Protein AF-A0AAW0XDP7-F1 (afdb_monomer)

Nearest PDB structures (foldseek):
  6m5m-assembly1_A  TM=8.154E-01  e=1.132E-05  Saxidomus purpurata
  3vpp-assembly2_B  TM=8.272E-01  e=1.681E-04  Homo sapiens
  6a7s-assembly1_B  TM=8.047E-01  e=1.581E-04  Saxidomus purpurata
  3vpp-assembly1_A  TM=8.340E-01  e=2.918E-04  Homo sapiens
  2kv3-assembly1_A  TM=7.501E-01  e=4.215E-04  Homo sapiens

Mean predicted aligned error: 8.11 Å

Secondary structure (DSSP, 8-state):
-B-HHHHHHHHHHTTEEE---SSHHHHHHHHHHHHHTT----EEEEEEEETTTTEEEETTT-PBPPPSTTTBPEEEEEEEEEPPPPP--TTSPPPPPPTTPPEEEEEESP---STTEEEEE-TTTTT-EEEEETTS-BEE-EEE-------PPP-------

Radius of gyration: 21.78 Å; Cα contacts (8 Å, |Δi|>4): 271; chains: 1; bounding box: 46×33×94 Å

Organism: Cherax quadricarinatus (NCBI:txid27406)

Solvent-accessible surface area (backbone atoms only — not comparable to full-atom values): 9450 Å² total; per-residue (Å²): 107,37,29,44,70,56,29,36,52,52,22,46,75,68,56,26,35,32,33,76,70,95,49,69,65,61,47,51,51,50,54,52,49,41,58,76,68,67,66,72,71,38,29,34,36,22,34,35,48,36,80,93,76,72,39,47,21,28,72,84,76,66,46,74,54,86,73,33,81,92,47,30,25,76,42,83,47,95,60,73,48,56,45,44,62,91,73,87,56,95,87,58,80,77,55,74,49,56,93,88,39,62,68,40,38,68,46,57,23,62,80,76,91,46,80,66,36,25,31,25,32,30,52,92,49,75,54,22,34,34,64,39,58,31,80,48,73,26,35,63,38,62,38,68,65,77,82,76,78,78,79,71,78,80,78,76,81,81,85,76,134

Structure (mmCIF, N/CA/C/O backbone):
data_AF-A0AAW0XDP7-F1
#
_entry.id   AF-A0AAW0XDP7-F1
#
loop_
_atom_site.group_PDB
_atom_site.id
_atom_site.type_symbol
_atom_site.label_atom_id
_atom_site.label_alt_id
_atom_site.label_comp_id
_atom_site.label_asym_id
_atom_site.label_entity_id
_atom_site.label_seq_id
_atom_site.pdbx_PDB_ins_code
_atom_site.Cartn_x
_atom_site.Cartn_y
_atom_site.Cartn_z
_atom_site.occupancy
_atom_site.B_iso_or_equiv
_atom_site.auth_seq_id
_atom_site.auth_comp_id
_atom_site.auth_asym_id
_atom_site.auth_atom_id
_atom_site.pdbx_PDB_model_num
ATOM 1 N N . GLN A 1 1 ? -17.508 4.298 4.826 1.00 93.25 1 GLN A N 1
ATOM 2 C CA . GLN A 1 1 ? -16.244 4.479 4.090 1.00 93.25 1 GLN A CA 1
ATOM 3 C C . GLN A 1 1 ? -15.738 5.881 4.373 1.00 93.25 1 GLN A C 1
ATOM 5 O O . GLN A 1 1 ? -16.567 6.766 4.553 1.00 93.25 1 GLN A O 1
ATOM 10 N N . VAL A 1 2 ? -14.427 6.052 4.476 1.00 98.19 2 VAL A N 1
ATOM 11 C CA . VAL A 1 2 ? -13.744 7.288 4.886 1.00 98.19 2 VAL A CA 1
ATOM 12 C C . VAL A 1 2 ? -12.410 7.406 4.141 1.00 98.19 2 VAL A C 1
ATOM 14 O O . VAL A 1 2 ? -11.976 6.433 3.512 1.00 98.19 2 VAL A O 1
ATOM 17 N N . SER A 1 3 ? -11.769 8.572 4.204 1.00 98.56 3 SER A N 1
ATOM 18 C CA . SER A 1 3 ? -10.400 8.745 3.702 1.00 98.56 3 SER A CA 1
ATOM 19 C C . SER A 1 3 ? -9.409 7.890 4.498 1.00 98.56 3 SER A C 1
ATOM 21 O O . SER A 1 3 ? -9.686 7.470 5.624 1.00 98.56 3 SER A O 1
ATOM 23 N N . TRP A 1 4 ? -8.232 7.625 3.938 1.00 98.38 4 TRP A N 1
ATOM 24 C CA . TRP A 1 4 ? -7.190 6.863 4.625 1.00 98.38 4 TRP A CA 1
ATOM 25 C C . TRP A 1 4 ? -6.768 7.459 5.988 1.00 98.38 4 TRP A C 1
ATOM 27 O O . TRP A 1 4 ? -6.706 6.705 6.964 1.00 98.38 4 TRP A O 1
ATOM 37 N N . PRO A 1 5 ? -6.520 8.781 6.138 1.00 97.75 5 PRO A N 1
ATOM 38 C CA . PRO A 1 5 ? -6.158 9.331 7.446 1.00 97.75 5 PRO A CA 1
ATOM 39 C C . PRO A 1 5 ? -7.292 9.193 8.470 1.00 97.75 5 PRO A C 1
ATOM 41 O O . PRO A 1 5 ? -7.033 8.861 9.626 1.00 97.75 5 PRO A O 1
ATOM 44 N N . GLU A 1 6 ? -8.549 9.375 8.056 1.00 98.50 6 GLU A N 1
ATOM 45 C CA . GLU A 1 6 ? -9.717 9.150 8.917 1.00 98.50 6 GLU A CA 1
ATOM 46 C C . GLU A 1 6 ? -9.856 7.673 9.310 1.00 98.50 6 GLU A C 1
ATOM 48 O O . GLU A 1 6 ? -10.159 7.371 10.463 1.00 98.50 6 GLU A O 1
ATOM 53 N N . ALA A 1 7 ? -9.586 6.748 8.383 1.00 98.56 7 ALA A N 1
ATOM 54 C CA . ALA A 1 7 ? -9.580 5.310 8.640 1.00 98.56 7 ALA A CA 1
ATOM 55 C C . ALA A 1 7 ? -8.560 4.938 9.724 1.00 98.56 7 ALA A C 1
ATOM 57 O O . ALA A 1 7 ? -8.881 4.183 10.643 1.00 98.56 7 ALA A O 1
ATOM 58 N N . ARG A 1 8 ? -7.354 5.515 9.661 1.00 97.88 8 ARG A N 1
ATOM 59 C CA . ARG A 1 8 ? -6.322 5.306 10.683 1.00 97.88 8 ARG A CA 1
ATOM 60 C C . ARG A 1 8 ? -6.725 5.879 12.036 1.00 97.88 8 ARG A C 1
ATOM 62 O O . ARG A 1 8 ? -6.560 5.207 13.051 1.00 97.88 8 ARG A O 1
ATOM 69 N N . VAL A 1 9 ? -7.281 7.093 12.063 1.00 98.19 9 VAL A N 1
ATOM 70 C CA . VAL A 1 9 ? -7.814 7.698 13.297 1.00 98.19 9 VAL A CA 1
ATOM 71 C C . VAL A 1 9 ? -8.898 6.809 13.908 1.00 98.19 9 VAL A C 1
ATOM 73 O O . VAL A 1 9 ? -8.886 6.583 15.116 1.00 98.19 9 VAL A O 1
AT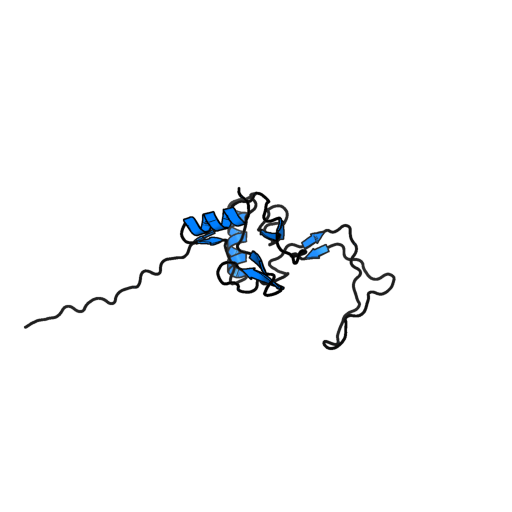OM 76 N N . PHE A 1 10 ? -9.790 6.255 13.084 1.00 97.94 10 PHE A N 1
ATOM 77 C CA . PHE A 1 10 ? -10.810 5.317 13.540 1.00 97.94 10 PHE A CA 1
ATOM 78 C C . PHE A 1 10 ? -10.193 4.067 14.181 1.00 97.94 10 PHE A C 1
ATOM 80 O O . PHE A 1 10 ? -10.528 3.765 15.324 1.00 97.94 10 PHE A O 1
ATOM 87 N N . CYS A 1 11 ? -9.257 3.381 13.517 1.00 98.12 11 CYS A N 1
ATOM 88 C CA . CYS A 1 11 ? -8.614 2.197 14.101 1.00 98.12 11 CYS A CA 1
ATOM 89 C C . CYS A 1 11 ? -7.892 2.513 15.424 1.00 98.12 11 CYS A C 1
ATOM 91 O O . CYS A 1 11 ? -8.003 1.759 16.386 1.00 98.12 11 CYS A O 1
ATOM 93 N N . ARG A 1 12 ? -7.247 3.681 15.520 1.00 97.19 12 ARG A N 1
ATOM 94 C CA . ARG A 1 12 ? -6.595 4.146 16.756 1.00 97.19 12 ARG A CA 1
ATOM 95 C C . ARG A 1 12 ? -7.565 4.446 17.887 1.00 97.19 12 ARG A C 1
ATOM 97 O O . ARG A 1 12 ? -7.225 4.251 19.048 1.00 97.19 12 ARG A O 1
ATOM 104 N N . SER A 1 13 ? -8.783 4.880 17.567 1.00 97.25 13 SER A N 1
ATOM 105 C CA . SER A 1 13 ? -9.825 5.115 18.575 1.00 97.25 13 SER A CA 1
ATOM 106 C C . SER A 1 13 ? -10.345 3.832 19.234 1.00 97.25 13 SER A C 1
ATOM 108 O O . SER A 1 13 ? -10.956 3.907 20.295 1.00 97.25 13 SER A O 1
ATOM 110 N N . ILE A 1 14 ? -10.081 2.669 18.628 1.00 95.94 14 ILE A N 1
ATOM 111 C CA . ILE A 1 14 ? -10.470 1.348 19.135 1.00 95.94 14 ILE A CA 1
ATOM 112 C C . ILE A 1 14 ? -9.258 0.504 19.560 1.00 95.94 14 ILE A C 1
ATOM 114 O O . ILE A 1 14 ? -9.346 -0.718 19.542 1.00 95.94 14 ILE A O 1
ATOM 118 N N . TYR A 1 15 ? -8.151 1.146 19.955 1.00 95.56 15 TYR A N 1
ATOM 119 C CA . TYR A 1 15 ? -6.922 0.483 20.425 1.00 95.56 15 TYR A CA 1
ATOM 120 C C . TYR A 1 15 ? -6.278 -0.441 19.375 1.00 95.56 15 TYR A C 1
ATOM 122 O O . TYR A 1 15 ? -5.844 -1.554 19.661 1.00 95.56 15 TYR A O 1
ATOM 130 N N . GLY A 1 16 ? -6.234 0.022 18.128 1.00 95.69 16 GLY A N 1
ATOM 131 C CA . GLY A 1 16 ? -5.517 -0.643 17.047 1.00 95.69 16 GLY A CA 1
ATOM 132 C C . GLY A 1 16 ? -4.869 0.347 16.084 1.00 95.69 16 GLY A C 1
ATOM 133 O O . GLY A 1 16 ? -4.806 1.551 16.324 1.00 95.69 16 GLY A O 1
ATOM 134 N N . ASP A 1 17 ? -4.443 -0.145 14.931 1.00 97.50 17 ASP A N 1
ATOM 135 C CA . ASP A 1 17 ? -4.055 0.678 13.781 1.00 97.50 17 ASP A CA 1
ATOM 136 C C . ASP A 1 17 ? -4.608 0.012 12.507 1.00 97.50 17 ASP A C 1
ATOM 138 O O . ASP A 1 17 ? -5.287 -1.022 12.561 1.00 97.50 17 ASP A O 1
ATOM 142 N N . LEU A 1 18 ? -4.387 0.619 11.344 1.00 98.25 18 LEU A N 1
ATOM 143 C CA . LEU A 1 18 ? -4.684 -0.056 10.083 1.00 98.25 18 LEU A CA 1
ATOM 144 C C . LEU A 1 18 ? -3.808 -1.306 9.947 1.00 98.25 18 LEU A C 1
ATOM 146 O O . LEU A 1 18 ? -2.635 -1.297 10.315 1.00 98.25 18 LEU A O 1
ATOM 150 N N . VAL A 1 19 ? -4.384 -2.377 9.399 1.00 97.38 19 VAL A N 1
ATOM 151 C CA . VAL A 1 19 ? -3.735 -3.690 9.338 1.00 97.38 19 VAL A CA 1
ATOM 152 C C . VAL A 1 19 ? -2.376 -3.630 8.627 1.00 97.38 19 VAL A C 1
ATOM 154 O O . VAL A 1 19 ? -2.234 -3.028 7.557 1.00 97.38 19 VAL A O 1
ATOM 157 N N . LYS A 1 20 ? -1.394 -4.297 9.232 1.00 95.62 20 LYS A N 1
ATOM 158 C CA . LYS A 1 20 ? -0.093 -4.659 8.665 1.00 95.62 20 LYS A CA 1
ATOM 159 C C . LYS A 1 20 ? -0.077 -6.170 8.406 1.00 95.62 20 LYS A C 1
ATOM 161 O O . LYS A 1 20 ? -0.758 -6.911 9.106 1.00 95.62 20 LYS A O 1
ATOM 166 N N . PHE A 1 21 ? 0.696 -6.630 7.424 1.00 94.94 21 PHE A N 1
ATOM 167 C CA . PHE A 1 21 ? 0.981 -8.059 7.251 1.00 94.94 21 PHE A CA 1
ATOM 168 C C . PHE A 1 21 ? 2.457 -8.315 7.540 1.00 94.94 21 PHE A C 1
ATOM 170 O O . PHE A 1 21 ? 3.315 -7.712 6.889 1.00 94.94 21 PHE A O 1
ATOM 177 N N . ASP A 1 22 ? 2.739 -9.188 8.504 1.00 90.06 22 ASP A N 1
ATOM 178 C CA . ASP A 1 22 ? 4.109 -9.579 8.843 1.00 90.06 22 ASP A CA 1
ATOM 179 C C . ASP A 1 22 ? 4.641 -10.638 7.872 1.00 90.06 22 ASP A C 1
ATOM 181 O O . ASP A 1 22 ? 5.818 -10.614 7.503 1.00 90.06 22 ASP A O 1
ATOM 185 N N . ASP A 1 23 ? 3.766 -11.523 7.387 1.00 91.31 23 ASP A N 1
ATOM 186 C CA . ASP A 1 23 ? 4.112 -12.516 6.380 1.00 91.31 23 ASP A CA 1
ATOM 187 C C . ASP A 1 23 ? 2.994 -12.796 5.354 1.00 91.31 23 ASP A C 1
ATOM 189 O O . ASP A 1 23 ? 1.894 -12.233 5.366 1.00 91.31 23 ASP A O 1
ATOM 193 N N . PHE A 1 24 ? 3.312 -13.677 4.402 1.00 93.00 24 PHE A N 1
ATOM 194 C CA . PHE A 1 24 ? 2.387 -14.071 3.344 1.00 93.00 24 PHE A CA 1
ATOM 195 C C . PHE A 1 24 ? 1.254 -14.980 3.843 1.00 93.00 24 PHE A C 1
ATOM 197 O O . PHE A 1 24 ? 0.193 -15.023 3.215 1.00 93.00 24 PHE A O 1
ATOM 204 N N . ALA A 1 25 ? 1.456 -15.722 4.935 1.00 95.19 25 ALA A N 1
ATOM 205 C CA . ALA A 1 25 ? 0.429 -16.588 5.498 1.00 95.19 25 ALA A CA 1
ATOM 206 C C . ALA A 1 25 ? -0.714 -15.748 6.082 1.00 95.19 25 ALA A C 1
ATOM 208 O O . ALA A 1 25 ? -1.872 -16.016 5.758 1.00 95.19 25 ALA A O 1
ATOM 209 N N . ASP A 1 26 ? -0.401 -14.683 6.822 1.00 94.06 26 ASP A N 1
ATOM 210 C CA . ASP A 1 26 ? -1.392 -13.740 7.354 1.00 94.06 26 ASP A CA 1
ATOM 211 C C . ASP A 1 26 ? -2.209 -13.085 6.240 1.00 94.06 26 ASP A C 1
ATOM 213 O O . ASP A 1 26 ? -3.445 -13.066 6.274 1.00 94.06 26 ASP A O 1
ATOM 217 N N . PHE A 1 27 ? -1.522 -12.621 5.194 1.00 96.06 27 PHE A N 1
ATOM 218 C CA . PHE A 1 27 ? -2.176 -12.075 4.010 1.00 96.06 27 PHE A CA 1
ATOM 219 C C . PHE A 1 27 ? -3.092 -13.116 3.345 1.00 96.06 27 PHE A C 1
ATOM 221 O O . PHE A 1 27 ? -4.260 -12.847 3.059 1.00 96.06 27 PHE A O 1
ATOM 228 N N . GLY A 1 28 ? -2.600 -14.343 3.156 1.00 96.44 28 GLY A N 1
ATOM 229 C CA . GLY A 1 28 ? -3.361 -15.445 2.571 1.00 96.44 28 GLY A CA 1
ATOM 230 C C . GLY A 1 28 ? -4.587 -15.855 3.393 1.00 96.44 28 GLY A C 1
ATOM 231 O O . GLY A 1 28 ? -5.626 -16.182 2.811 1.00 96.44 28 GLY A O 1
ATOM 232 N N . HIS A 1 29 ? -4.505 -15.829 4.725 1.00 96.00 29 HIS A N 1
ATOM 233 C CA . HIS A 1 29 ? -5.637 -16.096 5.614 1.00 96.00 29 HIS A CA 1
ATOM 234 C C . HIS A 1 29 ? -6.728 -15.036 5.465 1.00 96.00 29 HIS A C 1
ATOM 236 O O . HIS A 1 29 ? -7.904 -15.384 5.322 1.00 96.00 29 HIS A O 1
ATOM 242 N N . LEU A 1 30 ? -6.348 -13.756 5.412 1.00 95.88 30 LEU A N 1
ATOM 243 C CA . LEU A 1 30 ? -7.296 -12.672 5.176 1.00 95.88 30 LEU A CA 1
ATOM 244 C C . LEU A 1 30 ? -8.007 -12.838 3.827 1.00 95.88 30 LEU A C 1
ATOM 246 O O . LEU A 1 30 ? -9.233 -12.767 3.774 1.00 95.88 30 LEU A O 1
ATOM 250 N N . LEU A 1 31 ? -7.272 -13.113 2.746 1.00 96.19 31 LEU A N 1
ATOM 251 C CA . LEU A 1 31 ? -7.867 -13.301 1.417 1.00 96.19 31 LEU A CA 1
ATOM 252 C C . LEU A 1 31 ? -8.867 -14.464 1.381 1.00 96.19 31 LEU A C 1
ATOM 254 O O . LEU A 1 31 ? -9.939 -14.355 0.779 1.00 96.19 31 LEU A O 1
ATOM 258 N N . GLN A 1 32 ? -8.545 -15.576 2.048 1.00 96.81 32 GLN A N 1
ATOM 259 C CA . GLN A 1 32 ? -9.462 -16.709 2.180 1.00 96.81 32 GLN A CA 1
ATOM 260 C C . GLN A 1 32 ? -10.736 -16.314 2.928 1.00 96.81 32 GLN A C 1
ATOM 262 O O . GLN A 1 32 ? -11.833 -16.654 2.480 1.00 96.81 32 GLN A O 1
ATOM 267 N N . TYR A 1 33 ? -10.603 -15.555 4.016 1.00 96.44 33 TYR A N 1
ATOM 268 C CA . TYR A 1 33 ? -11.737 -15.043 4.776 1.00 96.44 33 TYR A CA 1
ATOM 269 C C . TYR A 1 33 ? -12.609 -14.084 3.952 1.00 96.44 33 TYR A C 1
ATOM 271 O O . TYR A 1 33 ? -13.830 -14.253 3.911 1.00 96.44 33 TYR A O 1
ATOM 279 N N . MET A 1 34 ? -12.001 -13.119 3.253 1.00 95.88 34 MET A N 1
ATOM 280 C CA . MET A 1 34 ? -12.713 -12.160 2.400 1.00 95.88 34 MET A CA 1
ATOM 281 C C . MET A 1 34 ? -13.517 -12.879 1.313 1.00 95.88 34 MET A C 1
ATOM 283 O O . MET A 1 34 ? -14.691 -12.573 1.095 1.00 95.88 34 MET A O 1
ATOM 287 N N . LYS A 1 35 ? -12.911 -13.892 0.681 1.00 95.38 35 LYS A N 1
ATOM 288 C CA . LYS A 1 35 ? -13.570 -14.732 -0.322 1.00 95.38 35 LYS A CA 1
ATOM 289 C C . LYS A 1 35 ? -14.717 -15.551 0.273 1.00 95.38 35 LYS A C 1
ATOM 291 O O . LYS A 1 35 ? -15.800 -15.574 -0.307 1.00 95.38 35 LYS A O 1
ATOM 296 N N . ALA A 1 36 ? -14.494 -16.224 1.402 1.00 97.31 36 ALA A N 1
ATOM 297 C CA . ALA A 1 36 ? -15.510 -17.048 2.063 1.00 97.31 36 ALA A CA 1
ATOM 298 C C . ALA A 1 36 ? -16.711 -16.215 2.538 1.00 97.31 36 ALA A C 1
ATOM 300 O O . ALA A 1 36 ? -17.848 -16.674 2.468 1.00 97.31 36 ALA A O 1
ATOM 301 N N . SER A 1 37 ? -16.455 -14.976 2.953 1.00 96.56 37 SER A N 1
ATOM 302 C CA . SER A 1 37 ? -17.468 -14.022 3.409 1.00 96.56 37 SER A CA 1
ATOM 303 C C . SER A 1 37 ? -18.119 -13.231 2.266 1.00 96.56 37 SER A C 1
ATOM 305 O O . SER A 1 37 ? -18.952 -12.369 2.531 1.00 96.56 37 SER A O 1
ATOM 307 N N . MET A 1 38 ? -17.752 -13.510 1.005 1.00 95.38 38 MET A N 1
ATOM 308 C CA . MET A 1 38 ? -18.258 -12.829 -0.196 1.00 95.38 38 MET A CA 1
ATOM 309 C C . MET A 1 38 ? -18.166 -11.299 -0.102 1.00 95.38 38 MET A C 1
ATOM 311 O O . MET A 1 38 ? -19.081 -10.582 -0.510 1.00 95.38 38 MET A O 1
ATOM 315 N N . LEU A 1 39 ? -17.067 -10.790 0.462 1.00 95.12 39 LEU A N 1
ATOM 316 C CA . LEU A 1 39 ? -16.867 -9.351 0.573 1.00 95.12 39 LEU A CA 1
ATOM 317 C C . LEU A 1 39 ? -16.652 -8.748 -0.818 1.00 95.12 39 LEU A C 1
ATOM 319 O O . LEU A 1 39 ? -16.009 -9.345 -1.683 1.00 95.12 39 LEU A O 1
ATOM 323 N N . THR A 1 40 ? -17.211 -7.555 -1.015 1.00 96.12 40 THR A N 1
ATOM 324 C CA . THR A 1 40 ? -17.079 -6.772 -2.256 1.00 96.12 40 THR A CA 1
ATOM 325 C C . THR A 1 40 ? -16.702 -5.315 -1.996 1.00 96.12 40 THR A C 1
ATOM 327 O O . THR A 1 40 ? -16.702 -4.497 -2.908 1.00 96.12 40 THR A O 1
ATOM 330 N N . THR A 1 41 ? -16.455 -4.961 -0.734 1.00 97.19 41 THR A N 1
ATOM 331 C CA . THR A 1 41 ? -16.046 -3.609 -0.335 1.00 97.19 41 THR A CA 1
ATOM 332 C C . THR A 1 41 ? -14.535 -3.459 -0.471 1.00 97.19 41 THR A C 1
ATOM 334 O O . THR A 1 41 ? -13.814 -4.447 -0.344 1.00 97.19 41 THR A O 1
ATOM 337 N N . ASP A 1 42 ? -14.076 -2.229 -0.695 1.00 98.44 42 ASP A N 1
ATOM 338 C CA . ASP A 1 42 ? -12.662 -1.865 -0.669 1.00 98.44 42 ASP A CA 1
ATOM 339 C C . ASP A 1 42 ? -12.215 -1.466 0.738 1.00 98.44 42 ASP A C 1
ATOM 341 O O . ASP A 1 42 ? -12.963 -0.821 1.486 1.00 98.44 42 ASP A O 1
ATOM 345 N N . TYR A 1 43 ? -10.968 -1.785 1.072 1.00 98.62 43 TYR A N 1
ATOM 346 C CA . TYR A 1 43 ? -10.414 -1.589 2.404 1.00 98.62 43 TYR A CA 1
ATOM 347 C C . TYR A 1 43 ? -9.116 -0.788 2.385 1.00 98.62 43 TYR A C 1
ATOM 349 O O . TYR A 1 43 ? -8.216 -1.075 1.601 1.00 98.62 43 TYR A O 1
ATOM 357 N N . TRP A 1 44 ? -8.996 0.176 3.295 1.00 98.75 44 TRP A N 1
ATOM 358 C CA . TRP A 1 44 ? -7.717 0.795 3.631 1.00 98.75 44 TRP A CA 1
ATOM 359 C C . TRP A 1 44 ? -6.891 -0.137 4.521 1.00 98.75 44 TRP A C 1
ATOM 361 O O . TRP A 1 44 ? -7.437 -0.731 5.453 1.00 98.75 44 TRP A O 1
ATOM 371 N N . ILE A 1 45 ? -5.583 -0.224 4.253 1.00 98.44 45 ILE A N 1
ATOM 372 C CA . ILE A 1 45 ? -4.598 -0.929 5.091 1.00 98.44 45 ILE A CA 1
ATOM 373 C C . ILE A 1 45 ? -3.452 0.020 5.472 1.00 98.44 45 ILE A C 1
ATOM 375 O O . ILE A 1 45 ? -3.387 1.158 5.003 1.00 98.44 45 ILE A O 1
ATOM 379 N N . GLY A 1 46 ? -2.557 -0.418 6.355 1.00 97.56 46 GLY A N 1
ATOM 380 C CA . GLY A 1 46 ? -1.600 0.451 7.042 1.00 97.56 46 GLY A CA 1
ATOM 381 C C . GLY A 1 46 ? -0.368 0.859 6.240 1.00 97.56 46 GLY A C 1
ATOM 382 O O . GLY A 1 46 ? 0.680 1.039 6.839 1.00 97.56 46 GLY A O 1
ATOM 383 N N . GLY A 1 47 ? -0.425 0.963 4.913 1.00 96.25 47 GLY A N 1
ATOM 384 C CA . GLY A 1 47 ? 0.736 1.354 4.107 1.00 96.25 47 GLY A CA 1
ATOM 385 C C . GLY A 1 47 ? 0.646 2.780 3.575 1.00 96.25 47 GLY A C 1
ATOM 386 O O . GLY A 1 47 ? -0.392 3.211 3.065 1.00 96.25 47 GLY A O 1
ATOM 387 N N . ARG A 1 48 ? 1.767 3.497 3.650 1.00 93.88 48 ARG A N 1
ATOM 388 C CA . ARG A 1 48 ? 1.956 4.840 3.083 1.00 93.88 48 ARG A CA 1
ATOM 389 C C . ARG A 1 48 ? 3.327 4.951 2.428 1.00 93.88 48 ARG A C 1
ATOM 391 O O . ARG A 1 48 ? 4.248 4.225 2.802 1.00 93.88 48 ARG A O 1
ATOM 398 N N . PHE A 1 49 ? 3.479 5.896 1.508 1.00 92.69 49 PHE A N 1
ATOM 399 C CA . PHE A 1 49 ? 4.809 6.315 1.081 1.00 92.69 49 PHE A CA 1
ATOM 400 C C . PHE A 1 49 ? 5.435 7.245 2.129 1.00 92.69 49 PHE A C 1
ATOM 402 O O . PHE A 1 49 ? 4.798 8.197 2.583 1.00 92.69 49 PHE A O 1
ATOM 409 N N . ASP A 1 50 ? 6.671 6.957 2.516 1.00 87.81 50 ASP A N 1
ATOM 410 C CA . ASP A 1 50 ? 7.480 7.754 3.427 1.00 87.81 50 ASP A CA 1
ATOM 411 C C . ASP A 1 50 ? 8.596 8.462 2.644 1.00 87.81 50 ASP A C 1
ATOM 413 O O . ASP A 1 50 ? 9.423 7.818 1.994 1.00 87.81 50 ASP A O 1
ATOM 417 N N . LEU A 1 51 ? 8.597 9.800 2.681 1.00 86.06 51 LEU A N 1
ATOM 418 C CA . LEU A 1 51 ? 9.589 10.622 1.986 1.00 86.06 51 LEU A CA 1
ATOM 419 C C . LEU A 1 51 ? 10.972 10.545 2.632 1.00 86.06 51 LEU A C 1
ATOM 421 O O . LEU A 1 51 ? 11.966 10.620 1.909 1.00 86.06 51 LEU A O 1
ATOM 425 N N . ASP A 1 52 ? 11.043 10.378 3.954 1.00 87.12 52 ASP A N 1
ATOM 426 C CA . ASP A 1 52 ? 12.315 10.394 4.682 1.00 87.12 52 ASP A CA 1
ATOM 427 C C . ASP A 1 52 ? 13.142 9.149 4.345 1.00 87.12 52 ASP A C 1
ATOM 429 O O . ASP A 1 52 ? 14.356 9.218 4.146 1.00 87.12 52 ASP A O 1
ATOM 433 N N . THR A 1 53 ? 12.465 8.007 4.210 1.00 87.19 53 THR A N 1
ATOM 434 C CA . THR A 1 53 ? 13.072 6.727 3.822 1.00 87.19 53 THR A CA 1
ATOM 435 C C . THR A 1 53 ? 12.973 6.435 2.322 1.00 87.19 53 THR A C 1
ATOM 437 O O . THR A 1 53 ? 13.606 5.493 1.838 1.00 87.19 53 THR A O 1
ATOM 440 N N . ASN A 1 54 ? 12.225 7.249 1.566 1.00 88.38 54 ASN A N 1
ATOM 441 C CA . ASN A 1 54 ? 11.923 7.058 0.143 1.00 88.38 54 ASN A CA 1
ATOM 442 C C . ASN A 1 54 ? 11.373 5.644 -0.156 1.00 88.38 54 ASN A C 1
ATOM 444 O O . ASN A 1 54 ? 11.729 5.012 -1.160 1.00 88.38 54 ASN A O 1
ATOM 448 N N . ALA A 1 55 ? 10.526 5.133 0.742 1.00 90.94 55 ALA A N 1
ATOM 449 C CA . ALA A 1 55 ? 10.024 3.765 0.737 1.00 90.94 55 ALA A CA 1
ATOM 450 C C . ALA A 1 55 ? 8.531 3.701 1.088 1.00 90.94 55 ALA A C 1
ATOM 452 O O . ALA A 1 55 ? 7.970 4.597 1.709 1.00 90.94 55 ALA A O 1
ATOM 453 N N . TRP A 1 56 ? 7.873 2.620 0.669 1.00 95.31 56 TRP A N 1
ATOM 454 C CA . TRP A 1 56 ? 6.556 2.270 1.197 1.00 95.31 56 TRP A CA 1
ATOM 455 C C . TRP A 1 56 ? 6.742 1.577 2.542 1.00 95.31 56 TRP A C 1
ATOM 457 O O . TRP A 1 56 ? 7.479 0.591 2.609 1.00 95.31 56 TRP A O 1
ATOM 467 N N . SER A 1 57 ? 6.064 2.068 3.574 1.00 95.19 57 SER A N 1
ATOM 468 C CA . SER A 1 57 ? 6.260 1.623 4.955 1.00 95.19 57 SER A CA 1
ATOM 469 C C . SER A 1 57 ? 4.930 1.390 5.661 1.00 95.19 57 SER A C 1
ATOM 471 O O . SER A 1 57 ? 3.923 2.051 5.375 1.00 95.19 57 SER A O 1
ATOM 473 N N . TRP A 1 58 ? 4.938 0.439 6.590 1.00 96.25 58 TRP A N 1
ATOM 474 C CA . TRP A 1 58 ? 3.817 0.153 7.471 1.00 96.25 58 TRP A CA 1
ATOM 475 C C . TRP A 1 58 ? 3.687 1.223 8.550 1.00 96.25 58 TRP A C 1
ATOM 477 O O . TRP A 1 58 ? 4.664 1.662 9.137 1.00 96.25 58 TRP A O 1
ATOM 487 N N . THR A 1 59 ? 2.468 1.635 8.861 1.00 94.19 59 THR A N 1
ATOM 488 C CA . THR A 1 59 ? 2.205 2.732 9.798 1.00 94.19 59 THR A CA 1
ATOM 489 C C . THR A 1 59 ? 2.256 2.343 11.262 1.00 94.19 59 THR A C 1
ATOM 491 O O . THR A 1 59 ? 2.200 3.228 12.116 1.00 94.19 59 THR A O 1
ATOM 494 N N . VAL A 1 60 ? 2.295 1.044 11.539 1.00 93.75 60 VAL A N 1
ATOM 495 C CA . VAL A 1 60 ? 2.375 0.494 12.892 1.00 93.75 60 VAL A CA 1
ATOM 496 C C . VAL A 1 60 ? 3.772 0.718 13.470 1.00 93.75 60 VAL A C 1
ATOM 498 O O . VAL A 1 60 ? 3.898 1.173 14.601 1.00 93.75 60 VAL A O 1
ATOM 501 N N . ASP A 1 61 ? 4.815 0.438 12.685 1.00 93.00 61 ASP A N 1
ATOM 502 C CA . ASP A 1 61 ? 6.204 0.368 13.156 1.00 93.00 61 ASP A CA 1
ATOM 503 C C . ASP A 1 61 ? 7.232 0.980 12.184 1.00 93.00 61 ASP A C 1
ATOM 505 O O . ASP A 1 61 ? 8.434 0.789 12.361 1.00 93.00 61 ASP A O 1
ATOM 509 N N . ASP A 1 62 ? 6.769 1.678 11.142 1.00 92.88 62 ASP A N 1
ATOM 510 C CA . ASP A 1 62 ? 7.578 2.249 10.055 1.00 92.88 62 ASP A CA 1
ATOM 511 C C . ASP A 1 62 ? 8.475 1.219 9.332 1.00 92.88 62 ASP A C 1
ATOM 513 O O . ASP A 1 62 ? 9.399 1.581 8.596 1.00 92.88 62 ASP A O 1
ATOM 517 N N . SER A 1 63 ? 8.188 -0.081 9.478 1.00 93.44 63 SER A N 1
ATOM 518 C CA . SER A 1 63 ? 8.922 -1.127 8.769 1.00 93.44 63 SER A CA 1
ATOM 519 C C . SER A 1 63 ? 8.619 -1.098 7.262 1.00 93.44 63 SER A C 1
ATOM 521 O O . SER A 1 63 ? 7.486 -0.804 6.860 1.00 93.44 63 SER A O 1
ATOM 523 N N . PRO A 1 64 ? 9.597 -1.416 6.391 1.00 93.12 64 PRO A N 1
ATOM 524 C CA . PRO A 1 64 ? 9.373 -1.417 4.949 1.00 93.12 64 PRO A CA 1
ATOM 525 C C . PRO A 1 64 ? 8.321 -2.444 4.522 1.00 93.12 64 PRO A C 1
ATOM 527 O O . PRO A 1 64 ? 8.349 -3.604 4.940 1.00 93.12 64 PRO A O 1
ATOM 530 N N . MET A 1 65 ? 7.433 -2.044 3.616 1.00 94.94 65 MET A N 1
ATOM 531 C CA . MET A 1 65 ? 6.489 -2.959 2.986 1.00 94.94 65 MET A CA 1
ATOM 532 C C . MET A 1 65 ? 7.205 -3.859 1.970 1.00 94.94 65 MET A C 1
ATOM 534 O O . MET A 1 65 ? 7.999 -3.362 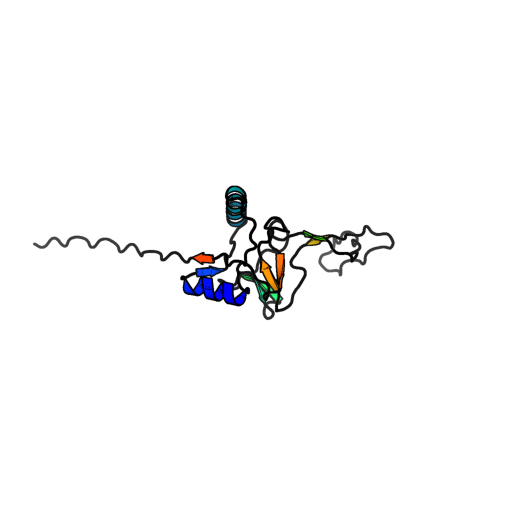1.161 1.00 94.94 65 MET A O 1
ATOM 538 N N . PRO A 1 66 ? 6.879 -5.162 1.912 1.00 92.94 66 PRO A N 1
ATOM 539 C CA . PRO A 1 66 ? 7.302 -5.989 0.793 1.00 92.94 66 PRO A CA 1
ATOM 540 C C . PRO A 1 66 ? 6.649 -5.466 -0.492 1.00 92.94 66 PRO A C 1
ATOM 542 O O . PRO A 1 66 ? 5.431 -5.293 -0.553 1.00 92.94 66 PRO A O 1
ATOM 545 N N . LEU A 1 67 ? 7.455 -5.208 -1.523 1.00 92.56 67 LEU A N 1
ATOM 546 C CA . LEU A 1 67 ? 6.966 -4.755 -2.826 1.00 92.56 67 LEU A CA 1
ATOM 547 C C . LEU A 1 67 ? 6.877 -5.910 -3.816 1.00 92.56 67 LEU A C 1
ATOM 549 O O . LEU A 1 67 ? 7.682 -6.839 -3.807 1.00 92.56 67 LEU A O 1
ATOM 553 N N . GLY A 1 68 ? 5.908 -5.797 -4.715 1.00 92.38 68 GLY A N 1
ATOM 554 C CA . GLY A 1 68 ? 5.699 -6.742 -5.791 1.00 92.38 68 GLY A CA 1
ATOM 555 C C . GLY A 1 68 ? 4.946 -8.010 -5.387 1.00 92.38 68 GLY A C 1
ATOM 556 O O . GLY A 1 68 ? 4.138 -8.016 -4.455 1.00 92.38 68 GLY A O 1
ATOM 557 N N . SER A 1 69 ? 5.161 -9.084 -6.145 1.00 92.69 69 SER A N 1
ATOM 558 C CA . SER A 1 69 ? 4.462 -10.354 -5.940 1.00 92.69 69 SER A CA 1
ATOM 559 C C . SER A 1 69 ? 4.912 -11.023 -4.635 1.00 92.69 69 SER A C 1
ATOM 561 O O . SER A 1 69 ? 6.111 -11.052 -4.363 1.00 92.69 69 SER A O 1
ATOM 563 N N . PRO A 1 70 ? 3.994 -11.621 -3.856 1.00 92.81 70 PRO A N 1
ATOM 564 C CA . PRO A 1 70 ? 2.595 -11.905 -4.198 1.00 92.81 70 PRO A CA 1
ATOM 565 C C . PRO A 1 70 ? 1.582 -10.849 -3.720 1.00 92.81 70 PRO A C 1
ATOM 567 O O . PRO A 1 70 ? 0.385 -11.078 -3.857 1.00 92.81 70 PRO A O 1
ATOM 570 N N . TYR A 1 71 ? 2.024 -9.730 -3.148 1.00 95.75 71 TYR A N 1
ATOM 571 C CA . TYR A 1 71 ? 1.129 -8.790 -2.470 1.00 95.75 71 TYR A CA 1
ATOM 572 C C . TYR A 1 71 ? 0.471 -7.796 -3.420 1.00 95.75 71 TYR A C 1
ATOM 574 O O . TYR A 1 71 ? -0.731 -7.567 -3.329 1.00 95.75 71 TYR A O 1
ATOM 582 N N . TRP A 1 72 ? 1.245 -7.199 -4.326 1.00 96.44 72 TRP A N 1
ATOM 583 C CA . TRP A 1 72 ? 0.805 -6.021 -5.069 1.00 96.44 72 TRP A CA 1
ATOM 584 C C . TRP A 1 72 ? 0.165 -6.341 -6.416 1.00 96.44 72 TRP A C 1
ATOM 586 O O . TRP A 1 72 ? 0.656 -7.173 -7.189 1.00 96.44 72 TRP A O 1
ATOM 596 N N . ALA A 1 73 ? -0.905 -5.605 -6.710 1.00 96.56 73 ALA A N 1
ATOM 597 C CA . ALA A 1 73 ? -1.704 -5.733 -7.911 1.00 96.56 73 ALA A CA 1
ATOM 598 C C . ALA A 1 73 ? -0.891 -5.418 -9.167 1.00 96.56 73 ALA A C 1
ATOM 600 O O . ALA A 1 73 ? -0.012 -4.553 -9.184 1.00 96.56 73 ALA A O 1
ATOM 601 N N . VAL A 1 74 ? -1.236 -6.095 -10.257 1.00 94.50 74 VAL A N 1
ATOM 602 C CA . VAL A 1 74 ? -0.758 -5.744 -11.593 1.00 94.50 74 VAL A CA 1
ATOM 603 C C . VAL A 1 74 ? -1.815 -4.872 -12.257 1.00 94.50 74 VAL A C 1
ATOM 605 O O . VAL A 1 74 ? -2.964 -5.283 -12.394 1.00 94.50 74 VAL A O 1
ATOM 608 N N . ARG A 1 75 ? -1.417 -3.676 -12.688 1.00 90.19 75 ARG A N 1
ATOM 609 C CA . ARG A 1 75 ? -2.277 -2.710 -13.374 1.00 90.19 75 ARG A CA 1
ATOM 610 C C . ARG A 1 75 ? -1.917 -2.630 -14.847 1.00 90.19 75 ARG A C 1
ATOM 612 O O . ARG A 1 75 ? -0.741 -2.668 -15.209 1.00 90.19 75 ARG A O 1
ATOM 619 N N . HIS A 1 76 ? -2.928 -2.489 -15.692 1.00 90.06 76 HIS A N 1
ATOM 620 C CA . HIS A 1 76 ? -2.728 -2.223 -17.110 1.00 90.06 76 HIS A CA 1
ATOM 621 C C . HIS A 1 76 ? -2.574 -0.716 -17.351 1.00 90.06 76 HIS A C 1
ATOM 623 O O . HIS A 1 76 ? -3.342 0.094 -16.841 1.00 90.06 76 HIS A O 1
ATOM 629 N N . SER A 1 77 ? -1.617 -0.346 -18.193 1.00 85.38 77 SER A N 1
ATOM 630 C CA . SER A 1 77 ? -1.345 1.010 -18.643 1.00 85.38 77 SER A CA 1
ATOM 631 C C . SER A 1 77 ? -1.458 1.102 -20.162 1.00 85.38 77 SER A C 1
ATOM 633 O O . SER A 1 77 ? -1.080 0.204 -20.918 1.00 85.38 77 SER A O 1
ATOM 635 N N . THR A 1 78 ? -1.962 2.233 -20.646 1.00 86.19 78 THR A N 1
ATOM 636 C CA . THR A 1 78 ? -1.925 2.557 -22.078 1.00 86.19 78 THR A CA 1
ATOM 637 C C . THR A 1 78 ? -0.501 2.819 -22.563 1.00 86.19 78 THR A C 1
ATOM 639 O O . THR A 1 78 ? -0.228 2.659 -23.757 1.00 86.19 78 THR A O 1
ATOM 642 N N . SER A 1 79 ? 0.397 3.195 -21.649 1.00 85.50 79 SER A N 1
ATOM 643 C CA . SER A 1 79 ? 1.811 3.413 -21.922 1.00 85.50 79 SER A CA 1
ATOM 644 C C . SER A 1 79 ? 2.539 2.084 -22.081 1.00 85.50 79 SER A C 1
ATOM 646 O O . SER A 1 79 ? 2.344 1.134 -21.328 1.00 85.50 79 SER A O 1
ATOM 648 N N . CYS A 1 80 ? 3.383 2.028 -23.103 1.00 86.00 80 CYS A N 1
ATOM 649 C CA . CYS A 1 80 ? 4.218 0.879 -23.398 1.00 86.00 80 CYS A CA 1
ATOM 650 C C . CYS A 1 80 ? 5.577 1.032 -22.715 1.00 86.00 80 CYS A C 1
ATOM 652 O O . CYS A 1 80 ? 6.291 1.993 -23.007 1.00 86.00 80 CYS A O 1
ATOM 654 N N . THR A 1 81 ? 5.965 0.060 -21.890 1.00 87.69 81 THR A N 1
ATOM 655 C CA . THR A 1 81 ? 7.325 -0.031 -21.351 1.00 87.69 81 THR A CA 1
ATOM 656 C C . THR A 1 81 ? 8.081 -1.128 -22.104 1.00 87.69 81 THR A C 1
ATOM 658 O O . THR A 1 81 ? 7.759 -2.312 -21.947 1.00 87.69 81 THR A O 1
ATOM 661 N N . PRO A 1 82 ? 9.054 -0.777 -22.965 1.00 89.94 82 PRO A N 1
ATOM 662 C CA . PRO A 1 82 ? 9.808 -1.764 -23.721 1.00 89.94 82 PRO A CA 1
ATOM 663 C C . PRO A 1 82 ? 10.766 -2.521 -22.796 1.00 89.94 82 PRO A C 1
ATOM 665 O O . PRO A 1 82 ? 11.435 -1.928 -21.949 1.00 89.94 82 PRO A O 1
ATOM 668 N N . ARG A 1 83 ? 10.836 -3.845 -22.955 1.00 87.31 83 ARG A N 1
ATOM 669 C CA . ARG A 1 83 ? 11.698 -4.693 -22.128 1.00 87.31 83 ARG A CA 1
ATOM 670 C C . ARG A 1 83 ? 13.177 -4.457 -22.467 1.00 87.31 83 ARG A C 1
ATOM 672 O O . ARG A 1 83 ? 13.569 -4.731 -23.605 1.00 87.31 83 ARG A O 1
ATOM 679 N N . PRO A 1 84 ? 14.019 -4.041 -21.506 1.00 85.81 84 PRO A N 1
ATOM 680 C CA . PRO A 1 84 ? 15.459 -4.047 -21.710 1.00 85.81 84 PRO A CA 1
ATOM 681 C C . PRO A 1 84 ? 15.991 -5.491 -21.779 1.00 85.81 84 PRO A C 1
ATOM 683 O O . PRO A 1 84 ? 15.400 -6.403 -21.186 1.00 85.81 84 PRO A O 1
ATOM 686 N N . PRO A 1 85 ? 17.094 -5.741 -22.502 1.00 86.31 85 PRO A N 1
ATOM 687 C CA . PRO A 1 85 ? 17.723 -7.056 -22.493 1.00 86.31 85 PRO A CA 1
ATOM 688 C C . PRO A 1 85 ? 18.154 -7.448 -21.065 1.00 86.31 85 PRO A C 1
ATOM 690 O O . PRO A 1 85 ?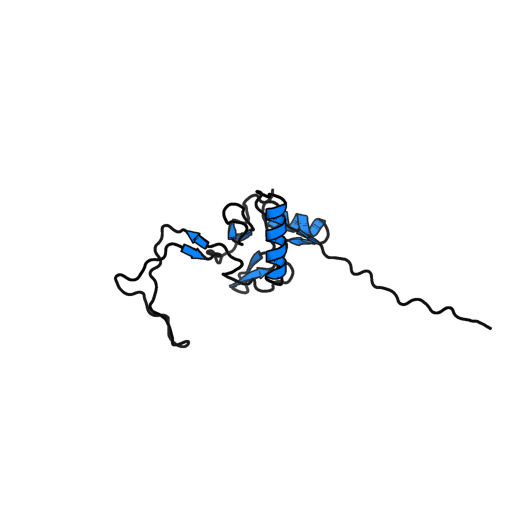 18.345 -6.565 -20.226 1.00 86.31 85 PRO A O 1
ATOM 693 N N . PRO A 1 86 ? 18.285 -8.757 -20.762 1.00 86.88 86 PRO A N 1
ATOM 694 C CA . PRO A 1 86 ? 18.716 -9.213 -19.444 1.00 86.88 86 PRO A CA 1
ATOM 695 C C . PRO A 1 86 ? 19.987 -8.491 -18.992 1.00 86.88 86 PRO A C 1
ATOM 697 O O . PRO A 1 86 ? 20.978 -8.450 -19.721 1.00 86.88 86 PRO A O 1
ATOM 700 N N . HIS A 1 87 ? 19.940 -7.919 -17.792 1.00 85.19 87 HIS A N 1
ATOM 701 C CA . HIS A 1 87 ? 21.075 -7.250 -17.172 1.00 85.19 87 HIS A CA 1
ATOM 702 C C . HIS A 1 87 ? 21.743 -8.227 -16.209 1.00 85.19 87 HIS A C 1
ATOM 704 O O . HIS A 1 87 ? 21.100 -8.741 -15.297 1.00 85.19 87 HIS A O 1
ATOM 710 N N . THR A 1 88 ? 23.005 -8.554 -16.472 1.00 83.94 88 THR A N 1
ATOM 711 C CA . THR A 1 88 ? 23.744 -9.602 -15.747 1.00 83.94 88 THR A CA 1
ATOM 712 C C . THR A 1 88 ? 24.897 -9.059 -14.911 1.00 83.94 88 THR A C 1
ATOM 714 O O . THR A 1 88 ? 25.537 -9.829 -14.204 1.00 83.94 88 THR A O 1
ATOM 717 N N . ASP A 1 89 ? 25.189 -7.762 -15.005 1.00 86.25 89 ASP A N 1
ATOM 718 C CA . ASP A 1 89 ? 26.300 -7.123 -14.304 1.00 86.25 89 ASP A CA 1
ATOM 719 C C . ASP A 1 89 ? 25.772 -6.115 -13.272 1.00 86.25 89 ASP A C 1
ATOM 721 O O . ASP A 1 89 ? 25.345 -5.030 -13.654 1.00 86.25 89 ASP A O 1
ATOM 725 N N . PRO A 1 90 ? 25.823 -6.423 -11.967 1.00 84.94 90 PRO A N 1
ATOM 726 C CA . PRO A 1 90 ? 25.239 -5.579 -10.929 1.00 84.94 90 PRO A CA 1
ATOM 727 C C . PRO A 1 90 ? 25.923 -4.210 -10.762 1.00 84.94 90 PRO A C 1
ATOM 729 O O . PRO A 1 90 ? 25.395 -3.370 -10.037 1.00 84.94 90 PRO A O 1
ATOM 732 N N . TYR A 1 91 ? 27.072 -3.966 -11.405 1.00 91.62 91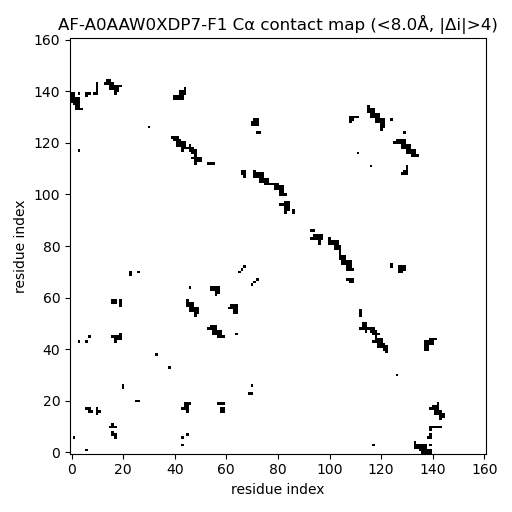 TYR A N 1
ATOM 733 C CA . TYR A 1 91 ? 27.819 -2.708 -11.292 1.00 91.62 91 TYR A CA 1
ATOM 734 C C . TYR A 1 91 ? 27.606 -1.743 -12.465 1.00 91.62 91 TYR A C 1
ATOM 736 O O . TYR A 1 91 ? 28.079 -0.606 -12.407 1.00 91.62 91 TYR A O 1
ATOM 744 N N . SER A 1 92 ? 26.908 -2.159 -13.525 1.00 88.00 92 SER A N 1
ATOM 745 C CA . SER A 1 92 ? 26.608 -1.304 -14.677 1.00 88.00 92 SER A CA 1
ATOM 746 C C . SER A 1 92 ? 25.163 -0.820 -14.683 1.00 88.00 92 SER A C 1
ATOM 748 O O . SER A 1 92 ? 24.269 -1.424 -14.095 1.00 88.00 92 SER A O 1
ATOM 750 N N . ASN A 1 93 ? 24.920 0.286 -15.388 1.00 85.44 93 ASN A N 1
ATOM 751 C CA . ASN A 1 93 ? 23.557 0.736 -15.642 1.00 85.44 93 ASN A CA 1
ATOM 752 C C . ASN A 1 93 ? 22.823 -0.279 -16.538 1.00 85.44 93 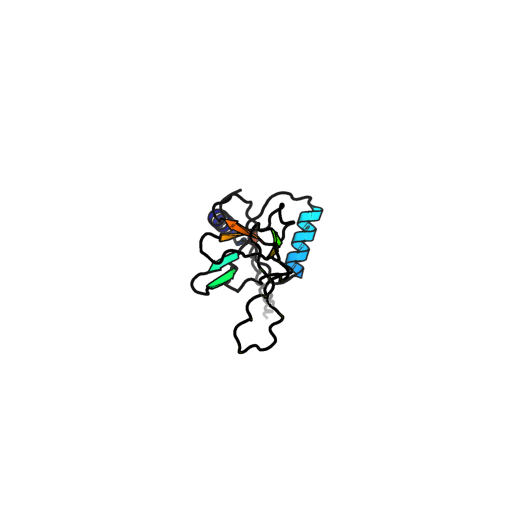ASN A C 1
ATOM 754 O O . ASN A 1 93 ? 23.426 -0.787 -17.490 1.00 85.44 93 ASN A O 1
ATOM 758 N N . PRO A 1 94 ? 21.523 -0.532 -16.299 1.00 84.81 94 PRO A N 1
ATOM 759 C CA . PRO A 1 94 ? 20.737 -1.406 -17.156 1.00 84.81 94 PRO A CA 1
ATOM 760 C C . PRO A 1 94 ? 20.750 -0.926 -18.617 1.00 84.81 94 PRO A C 1
ATOM 762 O O . PRO A 1 94 ? 20.600 0.274 -18.873 1.00 84.81 94 PRO A O 1
ATOM 765 N N . PRO A 1 95 ? 20.911 -1.835 -19.595 1.00 87.94 95 PRO A N 1
ATOM 766 C CA . PRO A 1 95 ? 20.905 -1.475 -21.005 1.00 87.94 95 PRO A CA 1
ATOM 767 C C . PRO A 1 95 ? 19.532 -0.945 -21.428 1.00 87.94 95 PRO A C 1
ATOM 769 O O . PRO A 1 95 ? 18.495 -1.446 -20.995 1.00 87.94 95 PRO A O 1
ATOM 772 N N . ALA A 1 96 ? 19.518 0.040 -22.327 1.00 89.94 96 ALA A N 1
ATOM 773 C CA . ALA A 1 96 ? 18.280 0.506 -22.941 1.00 89.94 96 ALA A CA 1
ATOM 774 C C . ALA A 1 96 ? 17.639 -0.597 -23.805 1.00 89.94 96 ALA A C 1
ATOM 776 O O . ALA A 1 96 ? 18.321 -1.474 -24.344 1.00 89.94 96 ALA A O 1
ATOM 777 N N . ALA A 1 97 ? 16.316 -0.543 -23.960 1.00 90.75 97 ALA A N 1
ATOM 778 C CA . ALA A 1 97 ? 15.601 -1.477 -24.818 1.00 90.75 97 ALA A CA 1
ATOM 779 C C . ALA A 1 97 ? 15.963 -1.273 -26.301 1.00 90.75 97 ALA A C 1
ATOM 781 O O . ALA A 1 97 ? 16.072 -0.146 -26.783 1.00 90.75 97 ALA A O 1
ATOM 782 N N . LEU A 1 98 ? 16.132 -2.381 -27.027 1.00 90.69 98 LEU A N 1
ATOM 783 C CA . LEU A 1 98 ? 16.442 -2.365 -28.457 1.00 90.69 98 LEU A CA 1
ATOM 784 C C . LEU A 1 98 ? 15.209 -1.969 -29.297 1.00 90.69 98 LEU A C 1
ATOM 786 O O . LEU A 1 98 ? 14.074 -2.213 -28.874 1.00 90.69 98 LEU A O 1
ATOM 790 N N . PRO A 1 99 ? 15.394 -1.421 -30.514 1.00 91.25 99 PRO A N 1
ATOM 791 C CA . PRO A 1 99 ? 14.292 -1.220 -31.451 1.00 91.25 99 PRO A CA 1
ATOM 792 C C . PRO A 1 99 ? 13.535 -2.531 -31.709 1.00 91.25 99 PRO A C 1
ATOM 794 O O . PRO A 1 99 ? 14.142 -3.552 -32.025 1.00 91.25 99 PRO A O 1
ATOM 797 N N . GLY A 1 100 ? 12.208 -2.510 -31.562 1.00 88.81 100 GLY A N 1
ATOM 798 C CA . GLY A 1 100 ? 11.360 -3.701 -31.712 1.00 88.81 100 GLY A CA 1
ATOM 799 C C . GLY A 1 100 ? 11.301 -4.620 -30.485 1.00 88.81 100 GLY A C 1
ATOM 800 O O . GLY A 1 100 ? 10.719 -5.700 -30.576 1.00 88.81 100 GLY A O 1
ATOM 801 N N . ALA A 1 101 ? 11.872 -4.218 -29.343 1.00 90.88 101 ALA A N 1
ATOM 802 C CA . ALA A 1 101 ? 11.749 -4.966 -28.095 1.00 90.88 101 ALA A CA 1
ATOM 803 C C . ALA A 1 101 ? 10.282 -5.202 -27.700 1.00 90.88 101 ALA A C 1
ATOM 805 O O . ALA A 1 101 ? 9.407 -4.361 -27.930 1.00 90.88 101 ALA A O 1
ATOM 806 N N . THR A 1 102 ? 10.029 -6.343 -27.051 1.00 89.81 102 THR A N 1
ATOM 807 C CA . THR A 1 102 ? 8.704 -6.684 -26.529 1.00 89.81 102 THR A CA 1
ATOM 808 C C . THR A 1 102 ? 8.200 -5.585 -25.602 1.00 89.81 102 THR A C 1
ATOM 810 O O . THR A 1 102 ? 8.877 -5.182 -24.655 1.00 89.81 102 THR A O 1
ATOM 813 N N . CYS A 1 103 ? 6.989 -5.122 -25.886 1.00 89.25 103 CYS A N 1
ATOM 814 C CA . CYS A 1 103 ? 6.315 -4.073 -25.145 1.00 89.25 103 CYS A CA 1
ATOM 815 C C . CYS A 1 103 ? 5.444 -4.666 -24.035 1.00 89.25 103 CYS A C 1
ATOM 817 O O . CYS A 1 103 ? 4.546 -5.461 -24.320 1.00 89.25 103 CYS A O 1
ATOM 819 N N . TYR A 1 104 ? 5.656 -4.237 -22.791 1.00 89.56 104 TYR A N 1
ATOM 820 C CA . TYR A 1 104 ? 4.758 -4.551 -21.685 1.00 89.56 104 TYR A CA 1
ATOM 821 C C . TYR A 1 104 ? 3.855 -3.364 -21.373 1.00 89.56 104 TYR A C 1
ATOM 823 O O . TYR A 1 104 ? 4.299 -2.221 -21.313 1.00 89.56 104 TYR A O 1
ATOM 831 N N . ARG A 1 105 ? 2.574 -3.663 -21.170 1.00 92.19 105 ARG A N 1
ATOM 832 C CA . ARG A 1 105 ? 1.550 -2.699 -20.745 1.00 92.19 105 ARG A CA 1
ATOM 833 C C . ARG A 1 105 ? 1.126 -2.899 -19.299 1.00 92.19 105 ARG A C 1
ATOM 835 O O . ARG A 1 105 ? 0.334 -2.131 -18.789 1.00 92.19 105 ARG A O 1
ATOM 842 N N . ASN A 1 106 ? 1.629 -3.938 -18.647 1.00 90.69 106 ASN A N 1
ATOM 843 C CA . ASN A 1 106 ? 1.285 -4.253 -17.274 1.00 90.69 106 ASN A CA 1
ATOM 844 C C . ASN A 1 106 ? 2.415 -3.793 -16.355 1.00 90.69 106 ASN A C 1
ATOM 846 O O . ASN A 1 106 ? 3.578 -4.117 -16.601 1.00 90.69 106 ASN A O 1
ATOM 850 N N . THR A 1 107 ? 2.069 -3.060 -15.304 1.00 88.50 107 THR A N 1
ATOM 851 C CA . THR A 1 107 ? 2.991 -2.573 -14.276 1.00 88.50 107 THR A CA 1
ATOM 852 C C . THR A 1 107 ? 2.503 -3.018 -12.911 1.00 88.50 107 THR A C 1
ATOM 854 O O . THR A 1 107 ? 1.312 -2.936 -12.619 1.00 88.50 107 THR A O 1
ATOM 857 N N . GLN A 1 108 ? 3.417 -3.488 -12.074 1.00 91.88 108 GLN A N 1
ATOM 858 C CA . GLN A 1 108 ? 3.082 -3.867 -10.710 1.00 91.88 108 GLN A CA 1
ATOM 859 C C . GLN A 1 108 ? 3.034 -2.627 -9.814 1.00 91.88 108 GLN A C 1
ATOM 861 O O . GLN A 1 108 ? 3.906 -1.763 -9.911 1.00 91.88 108 GLN A O 1
ATOM 866 N N . ALA A 1 109 ? 2.008 -2.548 -8.971 1.00 91.94 109 ALA A N 1
ATOM 867 C CA . ALA A 1 109 ? 1.909 -1.551 -7.919 1.00 91.94 109 ALA A CA 1
ATOM 868 C C . ALA A 1 109 ? 3.011 -1.770 -6.845 1.00 91.94 109 ALA A C 1
ATOM 870 O O . ALA A 1 109 ? 3.560 -2.870 -6.738 1.00 91.94 109 ALA A O 1
ATOM 871 N N . PRO A 1 110 ? 3.365 -0.746 -6.055 1.00 91.12 110 PRO A N 1
ATOM 872 C CA . PRO A 1 110 ? 2.900 0.627 -6.181 1.00 91.12 110 PRO A CA 1
ATOM 873 C C . PRO A 1 110 ? 3.527 1.312 -7.394 1.00 91.12 110 PRO A C 1
ATOM 875 O O . PRO A 1 110 ? 4.735 1.228 -7.631 1.00 91.12 110 PRO A O 1
ATOM 878 N N . THR A 1 111 ? 2.700 2.011 -8.165 1.00 81.56 111 THR A N 1
ATOM 879 C CA . THR A 1 111 ? 3.170 2.802 -9.311 1.00 81.56 111 THR A CA 1
ATOM 880 C C . THR A 1 111 ? 3.653 4.189 -8.899 1.00 81.56 111 THR A C 1
ATOM 882 O O . THR A 1 111 ? 4.565 4.733 -9.522 1.00 81.56 111 THR A O 1
ATOM 885 N N . ASN A 1 112 ? 3.085 4.742 -7.827 1.00 79.69 112 ASN A N 1
ATOM 886 C CA . ASN A 1 112 ? 3.424 6.060 -7.316 1.00 79.69 112 ASN A CA 1
ATOM 887 C C . ASN A 1 112 ? 4.384 5.973 -6.121 1.00 79.69 112 ASN A C 1
ATOM 889 O O . ASN A 1 112 ? 4.268 5.117 -5.243 1.00 79.69 112 ASN A O 1
ATOM 893 N N . ARG A 1 113 ? 5.354 6.888 -6.100 1.00 81.44 113 ARG A N 1
ATOM 894 C CA . ARG A 1 113 ? 6.357 7.057 -5.036 1.00 81.44 113 ARG A CA 1
ATOM 895 C C . ARG A 1 113 ? 6.342 8.499 -4.542 1.00 81.44 113 ARG A C 1
ATOM 897 O O . ARG A 1 113 ? 7.311 9.231 -4.713 1.00 81.44 113 ARG A O 1
ATOM 904 N N . GLN A 1 114 ? 5.174 8.944 -4.096 1.00 85.00 114 GLN A N 1
ATOM 905 C CA . GLN A 1 114 ? 4.916 10.324 -3.690 1.00 85.00 114 GLN A CA 1
ATOM 906 C C . GLN A 1 114 ? 3.901 10.342 -2.545 1.00 85.00 114 GLN A C 1
ATOM 908 O O . GLN A 1 114 ? 3.115 9.404 -2.398 1.00 85.00 114 GLN A O 1
ATOM 913 N N . GLU A 1 115 ? 3.897 11.424 -1.766 1.00 83.44 115 GLU A N 1
ATOM 914 C CA . GLU A 1 115 ? 2.853 11.679 -0.771 1.00 83.44 115 GLU A CA 1
ATOM 915 C C . GLU A 1 115 ? 1.457 11.725 -1.416 1.00 83.44 115 GLU A C 1
ATOM 917 O O . GLU A 1 115 ? 1.302 12.028 -2.601 1.00 83.44 115 GLU A O 1
ATOM 922 N N . GLY A 1 116 ? 0.424 11.419 -0.628 1.00 90.12 116 GLY A N 1
ATOM 923 C CA . GLY A 1 116 ? -0.968 11.388 -1.097 1.00 90.12 116 GLY A CA 1
ATOM 924 C C . GLY A 1 116 ? -1.420 10.050 -1.692 1.00 90.12 116 GLY A C 1
ATOM 925 O O . GLY A 1 116 ? -2.591 9.924 -2.054 1.00 90.12 116 GLY A O 1
ATOM 926 N N . TRP A 1 117 ? -0.537 9.046 -1.726 1.00 93.44 117 TRP A N 1
ATOM 927 C CA . TRP A 1 117 ? -0.860 7.666 -2.088 1.00 93.44 117 TRP A CA 1
ATOM 928 C C . TRP A 1 117 ? -0.760 6.734 -0.881 1.00 93.44 117 TRP A C 1
ATOM 930 O O . TRP A 1 117 ? 0.223 6.752 -0.137 1.00 93.44 117 TRP A O 1
ATOM 940 N N . CYS A 1 118 ? -1.792 5.917 -0.706 1.00 96.56 118 CYS A N 1
ATOM 941 C CA . CYS A 1 118 ? -1.970 5.020 0.424 1.00 96.56 118 CYS A CA 1
ATOM 942 C C . CYS A 1 118 ? -2.322 3.620 -0.076 1.00 96.56 118 CYS A C 1
ATOM 944 O O . CYS A 1 118 ? -2.858 3.464 -1.175 1.00 96.56 118 CYS A O 1
ATOM 946 N N . SER A 1 119 ? -2.014 2.590 0.707 1.00 97.31 119 SER A N 1
ATOM 947 C CA . SER A 1 119 ? -2.266 1.217 0.285 1.00 97.31 119 SER A CA 1
ATOM 948 C C . SER A 1 119 ? -3.686 0.768 0.626 1.00 97.31 119 SER A C 1
ATOM 950 O O . SER A 1 119 ? -4.220 1.037 1.707 1.00 97.31 119 SER A O 1
ATOM 952 N N . ALA A 1 120 ? -4.301 0.055 -0.313 1.00 98.12 120 ALA A N 1
ATOM 953 C CA . ALA A 1 120 ? -5.642 -0.494 -0.181 1.00 98.12 120 ALA A CA 1
ATOM 954 C C . ALA A 1 120 ? -5.706 -1.945 -0.665 1.00 98.12 120 ALA A C 1
ATOM 956 O O . ALA A 1 120 ? -4.899 -2.373 -1.488 1.00 98.12 120 ALA A O 1
ATOM 957 N N . LEU A 1 121 ? -6.712 -2.677 -0.191 1.00 98.06 121 LEU A N 1
ATOM 958 C CA . LEU A 1 121 ? -7.178 -3.928 -0.784 1.00 98.06 121 LEU A CA 1
ATOM 959 C C . LEU A 1 121 ? -8.495 -3.627 -1.489 1.00 98.06 121 LEU A C 1
ATOM 961 O O . LEU A 1 121 ? -9.485 -3.291 -0.837 1.00 98.06 121 LEU A O 1
ATOM 965 N N . THR A 1 122 ? -8.514 -3.728 -2.812 1.00 96.81 122 THR A N 1
ATOM 966 C CA . THR A 1 122 ? -9.686 -3.345 -3.609 1.00 96.81 122 THR A CA 1
ATOM 967 C C . THR A 1 122 ? -10.296 -4.549 -4.307 1.00 96.81 122 THR A C 1
ATOM 969 O O . THR A 1 122 ? -9.591 -5.46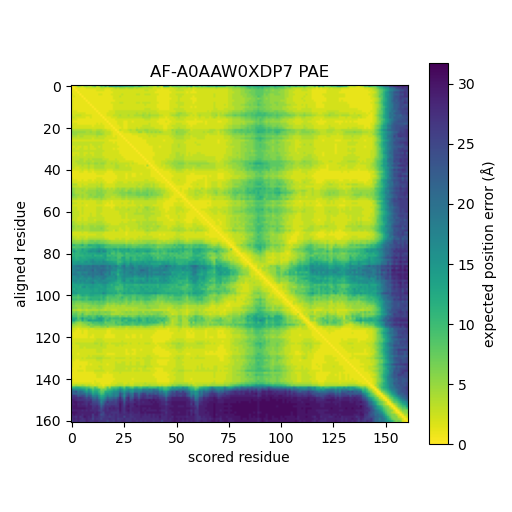5 -4.741 1.00 96.81 122 THR A O 1
ATOM 972 N N . TYR A 1 123 ? -11.621 -4.550 -4.436 1.00 96.19 123 TYR A N 1
ATOM 973 C CA . TYR A 1 123 ? -12.345 -5.617 -5.120 1.00 96.19 123 TYR A CA 1
ATOM 974 C C . TYR A 1 123 ? -11.958 -5.698 -6.603 1.00 96.19 123 TYR A C 1
ATOM 976 O O . TYR A 1 123 ? -11.768 -6.791 -7.134 1.00 96.19 123 TYR A O 1
ATOM 984 N N . GLU A 1 124 ? -11.768 -4.543 -7.252 1.00 94.12 124 GLU A N 1
ATOM 985 C CA . GLU A 1 124 ? -11.320 -4.448 -8.650 1.00 94.12 124 GLU A CA 1
ATOM 986 C C . GLU A 1 124 ? -9.991 -5.176 -8.883 1.00 94.12 124 GLU A C 1
ATOM 988 O O . GLU A 1 124 ? -9.808 -5.843 -9.901 1.00 94.12 124 GLU A O 1
ATOM 993 N N . HIS A 1 125 ? -9.083 -5.100 -7.912 1.00 94.75 125 HIS A N 1
ATOM 994 C CA . HIS A 1 125 ? -7.775 -5.732 -7.987 1.00 94.75 125 HIS A CA 1
ATOM 995 C C . HIS A 1 125 ? -7.741 -7.069 -7.244 1.00 94.75 125 HIS A C 1
ATOM 997 O O . HIS A 1 125 ? -6.679 -7.467 -6.781 1.00 94.75 125 HIS A O 1
ATOM 1003 N N . PHE A 1 126 ? -8.872 -7.772 -7.108 1.00 95.12 126 PHE A N 1
ATOM 1004 C CA . PHE A 1 126 ? -8.967 -9.083 -6.447 1.00 95.12 126 PHE A CA 1
ATOM 1005 C C . PHE A 1 126 ? -8.309 -9.128 -5.057 1.00 95.12 126 PHE A C 1
ATOM 1007 O O . PHE A 1 126 ? -7.734 -10.147 -4.674 1.00 95.12 126 PHE A O 1
ATOM 1014 N N . TYR A 1 127 ? -8.385 -8.022 -4.315 1.00 96.94 127 TYR A N 1
ATOM 1015 C CA . TYR A 1 127 ? -7.770 -7.845 -3.001 1.00 96.94 127 TYR A CA 1
ATOM 1016 C C . TYR A 1 127 ? -6.239 -7.980 -2.972 1.00 96.94 127 TYR A C 1
ATOM 1018 O O . TYR A 1 127 ? -5.657 -8.138 -1.904 1.00 96.94 127 TYR A O 1
ATOM 1026 N N . TYR A 1 128 ? -5.560 -7.852 -4.115 1.00 97.00 128 TYR A N 1
ATOM 1027 C CA . TYR A 1 128 ? -4.143 -7.499 -4.121 1.00 97.00 128 TYR A CA 1
ATOM 1028 C C . TYR A 1 128 ? -3.963 -6.055 -3.626 1.00 97.00 128 TYR A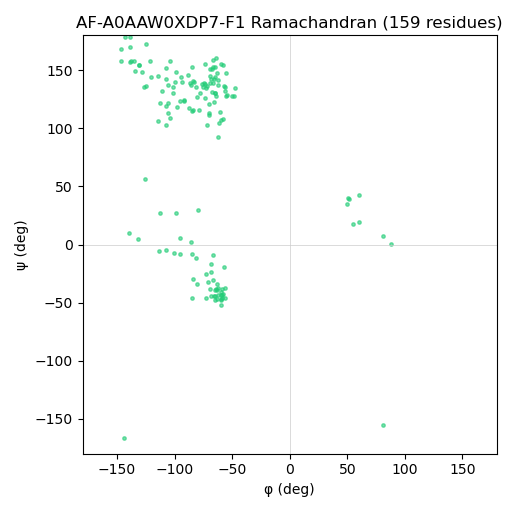 C 1
ATOM 1030 O O . TYR A 1 128 ? -4.840 -5.208 -3.816 1.00 97.00 128 TYR A O 1
ATOM 1038 N N . ILE A 1 129 ? -2.814 -5.768 -3.010 1.00 97.25 129 ILE A N 1
ATOM 1039 C CA . ILE A 1 129 ? -2.466 -4.427 -2.540 1.00 97.25 129 ILE A CA 1
ATOM 1040 C C . ILE A 1 129 ? -2.326 -3.487 -3.740 1.00 97.25 129 ILE A C 1
ATOM 1042 O O . ILE A 1 129 ? -1.603 -3.782 -4.695 1.00 97.25 129 ILE A O 1
ATOM 1046 N N . SER A 1 130 ? -2.981 -2.336 -3.682 1.00 95.81 130 SER A N 1
ATOM 1047 C CA . SER A 1 130 ? -2.876 -1.278 -4.681 1.00 95.81 130 SER A CA 1
ATOM 1048 C C . SER A 1 130 ? -2.562 0.071 -4.032 1.00 95.81 130 SER A C 1
ATOM 1050 O O . SER A 1 130 ? -2.931 0.317 -2.884 1.00 95.81 130 SER A O 1
ATOM 1052 N N . ASP A 1 131 ? -1.836 0.937 -4.748 1.00 95.12 131 ASP A N 1
ATOM 1053 C CA . ASP A 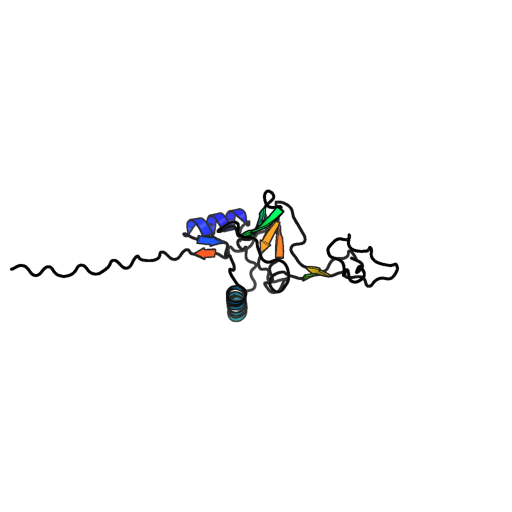1 131 ? -1.639 2.336 -4.367 1.00 95.12 131 ASP A CA 1
ATOM 1054 C C . ASP A 1 131 ? -2.822 3.169 -4.867 1.00 95.12 131 ASP A C 1
ATOM 1056 O O . ASP A 1 131 ? -3.028 3.304 -6.076 1.00 95.12 131 ASP A O 1
ATOM 1060 N N . GLU A 1 132 ? -3.592 3.723 -3.936 1.00 95.56 132 GLU A N 1
ATOM 1061 C CA . GLU A 1 132 ? -4.796 4.515 -4.200 1.00 95.56 132 GLU A CA 1
ATOM 1062 C C . GLU A 1 132 ? -4.655 5.918 -3.607 1.00 95.56 132 GLU A C 1
ATOM 1064 O O . GLU A 1 132 ? -3.862 6.149 -2.687 1.00 95.56 132 GLU A O 1
ATOM 1069 N N . ASN A 1 133 ? -5.426 6.875 -4.121 1.00 95.69 133 ASN A N 1
ATOM 1070 C CA . ASN A 1 133 ? -5.411 8.231 -3.587 1.00 95.69 133 ASN A CA 1
ATOM 1071 C C . ASN A 1 133 ? -5.970 8.221 -2.157 1.00 95.69 133 ASN A C 1
ATOM 1073 O O . ASN A 1 133 ? -7.114 7.826 -1.937 1.00 95.69 133 ASN A O 1
ATOM 1077 N N . CYS A 1 134 ? -5.187 8.697 -1.184 1.00 96.88 134 CYS A N 1
ATOM 1078 C CA . CYS A 1 134 ? -5.549 8.656 0.237 1.00 96.88 134 CYS A CA 1
ATOM 1079 C C . CYS A 1 134 ? -6.881 9.362 0.568 1.00 96.88 134 CYS A C 1
ATOM 1081 O O . CYS A 1 134 ? -7.438 9.128 1.640 1.00 96.88 134 CYS A O 1
ATOM 1083 N N . GLN A 1 135 ? -7.377 10.246 -0.306 1.00 97.50 135 GLN A N 1
ATOM 1084 C CA . GLN A 1 135 ? -8.646 10.962 -0.129 1.00 97.50 135 GLN A CA 1
ATOM 1085 C C . GLN A 1 135 ? -9.874 10.171 -0.605 1.00 97.50 135 GLN A C 1
ATOM 1087 O O . GLN A 1 135 ? -11.002 10.607 -0.381 1.00 97.50 135 GLN A O 1
ATOM 1092 N N . GLU A 1 136 ? -9.692 9.025 -1.263 1.00 98.00 136 GLU A N 1
ATOM 1093 C CA . GLU A 1 136 ? -10.809 8.165 -1.655 1.00 98.00 136 GLU A CA 1
ATOM 1094 C C . GLU A 1 136 ? -11.525 7.557 -0.445 1.00 98.00 136 GLU A C 1
ATOM 1096 O O . GLU A 1 136 ? -10.944 7.330 0.616 1.00 98.00 136 GLU A O 1
ATOM 1101 N N . ALA A 1 137 ? -12.810 7.245 -0.614 1.00 98.19 137 ALA A N 1
ATOM 1102 C CA . ALA A 1 137 ? -13.598 6.618 0.435 1.00 98.19 137 ALA A CA 1
ATOM 1103 C C . ALA A 1 137 ? -13.460 5.090 0.366 1.00 98.19 137 ALA A C 1
ATOM 1105 O O . ALA A 1 137 ? -13.885 4.470 -0.608 1.00 98.19 137 ALA A O 1
ATOM 1106 N N . LYS A 1 138 ? -12.911 4.470 1.417 1.00 98.56 138 LYS A N 1
ATOM 1107 C CA . LYS A 1 138 ? -12.865 3.003 1.593 1.00 98.56 138 LYS A CA 1
ATOM 1108 C C . LYS A 1 138 ? -13.162 2.633 3.048 1.00 98.56 138 LYS A C 1
ATOM 1110 O O . LYS A 1 138 ? -13.314 3.509 3.903 1.00 98.56 138 LYS A O 1
ATOM 1115 N N . SER A 1 139 ? -13.363 1.356 3.346 1.00 98.38 139 SER A N 1
ATOM 1116 C CA . SER A 1 139 ? -13.607 0.907 4.723 1.00 98.38 139 SER A CA 1
ATOM 1117 C C . SER A 1 139 ? -12.284 0.717 5.476 1.00 98.38 139 SER A C 1
ATOM 1119 O O . SER A 1 139 ? -11.338 0.203 4.891 1.00 98.38 139 SER A O 1
ATOM 1121 N N . PRO A 1 140 ? -12.174 1.101 6.757 1.00 98.19 140 PRO A N 1
ATOM 1122 C CA . PRO A 1 140 ? -10.984 0.789 7.546 1.00 98.19 140 PRO A CA 1
ATOM 1123 C C . PRO A 1 140 ? -10.892 -0.724 7.781 1.00 98.19 140 PRO A C 1
ATOM 1125 O O . PRO A 1 140 ? -11.876 -1.337 8.200 1.00 98.19 140 PRO A O 1
ATOM 1128 N N . LEU A 1 141 ? -9.725 -1.324 7.542 1.00 97.81 141 LEU A N 1
ATOM 1129 C CA . LEU A 1 141 ? -9.412 -2.669 8.019 1.00 97.81 141 LEU A CA 1
ATOM 1130 C C . LEU A 1 141 ? -8.402 -2.553 9.160 1.00 97.81 141 LEU A C 1
ATOM 1132 O O . LEU A 1 141 ? -7.225 -2.278 8.935 1.00 97.81 141 LEU A O 1
ATOM 1136 N N . CYS A 1 142 ? -8.896 -2.706 10.386 1.00 97.50 142 CYS A N 1
ATOM 1137 C CA . CYS A 1 142 ? -8.109 -2.503 11.595 1.00 97.50 142 CYS A CA 1
ATOM 1138 C C . CYS A 1 142 ? -7.506 -3.816 12.099 1.00 97.50 142 CYS A C 1
ATOM 1140 O O . CYS A 1 142 ? -8.161 -4.858 12.064 1.00 97.50 142 CYS A O 1
ATOM 1142 N N . MET A 1 143 ? -6.291 -3.733 12.631 1.00 95.00 143 MET A N 1
ATOM 1143 C CA . MET A 1 143 ? -5.699 -4.745 13.500 1.00 95.00 143 MET A CA 1
ATOM 1144 C C . MET A 1 143 ? -5.719 -4.190 14.925 1.00 95.00 143 MET A C 1
ATOM 1146 O O . MET A 1 143 ? -5.202 -3.100 15.160 1.00 95.00 143 MET A O 1
ATOM 1150 N N . LEU A 1 144 ? -6.364 -4.905 15.847 1.00 93.69 144 LEU A N 1
ATOM 1151 C CA . LEU A 1 144 ? -6.428 -4.518 17.257 1.00 93.69 144 LEU A CA 1
ATOM 1152 C C . LEU A 1 144 ? -5.172 -4.999 17.979 1.00 93.69 144 LEU A C 1
ATOM 1154 O O . LEU A 1 144 ? -4.711 -6.114 17.730 1.00 93.69 144 LEU A O 1
ATOM 1158 N N . GLU A 1 145 ? -4.652 -4.182 18.888 1.00 84.25 145 GLU A N 1
ATOM 1159 C CA . GLU A 1 145 ? -3.613 -4.625 19.808 1.00 84.25 145 GLU A CA 1
ATOM 1160 C C . GLU A 1 145 ? -4.259 -5.535 20.858 1.00 84.25 145 GLU A C 1
ATOM 1162 O O . GLU A 1 145 ? -5.258 -5.181 21.485 1.00 84.25 145 GLU A O 1
ATOM 1167 N N . VAL A 1 146 ? -3.727 -6.746 21.025 1.00 76.00 146 VAL A N 1
ATOM 1168 C CA . VAL A 1 146 ? -4.172 -7.634 22.101 1.00 76.00 146 VAL A CA 1
ATOM 1169 C C . VAL A 1 146 ? -3.405 -7.235 23.354 1.00 76.00 146 VAL A C 1
ATOM 1171 O O . VAL A 1 146 ? -2.181 -7.371 23.394 1.00 76.00 146 VAL A O 1
ATOM 1174 N N . GLU A 1 147 ? -4.108 -6.751 24.378 1.00 60.16 147 GLU A N 1
ATOM 1175 C CA . GLU A 1 147 ? -3.519 -6.598 25.706 1.00 60.16 147 GLU A CA 1
ATOM 1176 C C . GLU A 1 147 ? -3.080 -7.985 26.197 1.00 60.16 147 GLU A C 1
ATOM 1178 O O . GLU A 1 147 ? -3.897 -8.887 26.392 1.00 60.16 147 GLU A O 1
ATOM 1183 N N . VAL A 1 148 ? -1.771 -8.184 26.357 1.00 57.56 148 VAL A N 1
ATOM 1184 C CA . VAL A 1 148 ? -1.245 -9.367 27.037 1.00 57.56 148 VAL A CA 1
ATOM 1185 C C . VAL A 1 148 ? -1.569 -9.188 28.516 1.00 57.56 148 VAL A C 1
ATOM 1187 O O . VAL A 1 148 ? -0.912 -8.403 29.198 1.00 57.56 148 VAL A O 1
ATOM 1190 N N . GLU A 1 149 ? -2.593 -9.885 29.014 1.00 53.28 149 GLU A N 1
ATOM 1191 C CA . GLU A 1 149 ? -2.783 -10.041 30.456 1.00 53.28 149 GLU A CA 1
ATOM 1192 C C . GLU A 1 149 ? -1.522 -10.706 31.025 1.00 53.28 149 GLU A C 1
ATOM 1194 O O . GLU A 1 149 ? -1.229 -11.876 30.767 1.00 53.28 149 GLU A O 1
ATOM 1199 N N . ASP A 1 150 ? -0.733 -9.921 31.756 1.00 50.50 150 ASP A N 1
ATOM 1200 C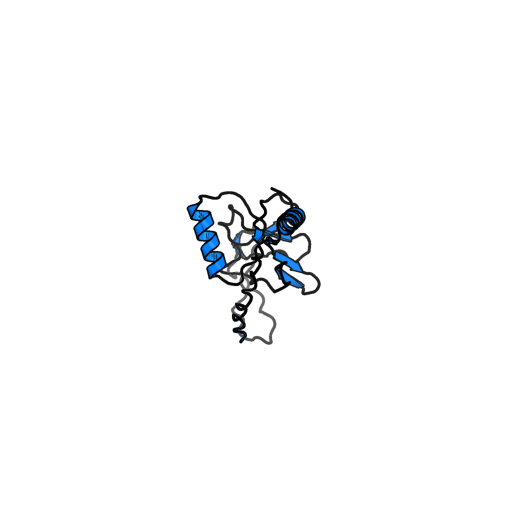 CA . ASP A 1 150 ? 0.437 -10.384 32.488 1.00 50.50 150 ASP A CA 1
ATOM 1201 C C . ASP A 1 150 ? -0.035 -11.407 33.534 1.00 50.50 150 ASP A C 1
ATOM 1203 O O . ASP A 1 150 ? -0.657 -11.053 34.541 1.00 50.50 150 ASP A O 1
ATOM 1207 N N . ASN A 1 151 ? 0.198 -12.697 33.273 1.00 50.47 151 ASN A N 1
ATOM 1208 C CA . ASN A 1 151 ? -0.033 -13.769 34.238 1.00 50.47 151 ASN A CA 1
ATOM 1209 C C . ASN A 1 151 ? 0.882 -13.530 35.450 1.00 50.47 151 ASN A C 1
ATOM 1211 O O . ASN A 1 151 ? 2.034 -13.969 35.474 1.00 50.47 151 ASN A O 1
ATOM 1215 N N . GLN A 1 152 ? 0.373 -12.834 36.469 1.00 48.22 152 GLN A N 1
ATOM 1216 C CA . GLN A 1 152 ? 1.048 -12.713 37.757 1.00 48.22 152 GLN A CA 1
ATOM 1217 C C . GLN A 1 152 ? 1.325 -14.117 38.322 1.00 48.22 152 GLN A C 1
ATOM 1219 O O . GLN A 1 152 ? 0.406 -14.938 38.373 1.00 48.22 152 GLN A O 1
ATOM 1224 N N . PRO A 1 153 ? 2.550 -14.417 38.791 1.00 46.00 153 PRO A N 1
ATOM 1225 C CA . PRO A 1 153 ? 2.821 -15.687 39.444 1.00 46.00 153 PRO A CA 1
ATOM 1226 C C . PRO A 1 153 ? 2.024 -15.765 40.752 1.00 46.00 153 PRO A C 1
ATOM 1228 O O . PRO A 1 153 ? 2.030 -14.828 41.558 1.00 46.00 153 PRO A O 1
ATOM 1231 N N . GLU A 1 154 ? 1.322 -16.883 40.940 1.00 45.59 154 GLU A N 1
ATOM 1232 C CA . GLU A 1 154 ? 0.559 -17.192 42.146 1.00 45.59 154 GLU A CA 1
ATOM 1233 C C . GLU A 1 154 ? 1.412 -16.952 43.399 1.00 45.59 154 GLU A C 1
ATOM 1235 O O . GLU A 1 154 ? 2.536 -17.436 43.537 1.00 45.59 154 GLU A O 1
ATOM 1240 N N . ARG A 1 155 ? 0.868 -16.166 44.329 1.00 47.22 155 ARG A N 1
ATOM 1241 C CA . ARG A 1 155 ? 1.484 -15.905 45.626 1.00 47.22 155 ARG A CA 1
ATOM 1242 C C . ARG A 1 155 ? 1.408 -17.202 46.440 1.00 47.22 155 ARG A C 1
ATOM 1244 O O . ARG A 1 155 ? 0.311 -17.609 46.815 1.00 47.22 155 ARG A O 1
ATOM 1251 N N . GLU A 1 156 ? 2.552 -17.843 46.691 1.00 50.75 156 GLU A N 1
ATOM 1252 C CA . GLU A 1 156 ? 2.662 -18.998 47.596 1.00 50.75 156 GLU A CA 1
ATOM 1253 C C . GLU A 1 156 ? 1.927 -18.712 48.919 1.00 50.75 156 GLU A C 1
ATOM 1255 O O . GLU A 1 156 ? 2.098 -17.629 49.497 1.00 50.75 156 GLU A O 1
ATOM 1260 N N . PRO A 1 157 ? 1.119 -19.652 49.441 1.00 51.00 157 PRO A N 1
ATOM 1261 C CA . PRO A 1 157 ? 0.523 -19.476 50.749 1.00 51.00 157 PRO A CA 1
ATOM 1262 C C . PRO A 1 157 ? 1.628 -19.579 51.802 1.00 51.00 157 PRO A C 1
ATOM 1264 O O . PRO A 1 157 ? 2.213 -20.639 52.023 1.00 51.00 157 PRO A O 1
ATOM 1267 N N . THR A 1 158 ? 1.903 -18.464 52.477 1.00 47.47 158 THR A N 1
ATOM 1268 C CA . THR A 1 158 ? 2.731 -18.439 53.683 1.00 47.47 158 THR A CA 1
ATOM 1269 C C . THR A 1 158 ? 2.080 -19.317 54.748 1.00 47.47 158 THR A C 1
ATOM 1271 O O . THR A 1 158 ? 1.065 -18.933 55.334 1.00 47.47 158 THR A O 1
ATOM 1274 N N . LEU A 1 159 ? 2.663 -20.484 55.009 1.00 47.72 159 LEU A N 1
ATOM 1275 C CA . LEU A 1 159 ? 2.366 -21.261 56.203 1.00 47.72 159 LEU A CA 1
ATOM 1276 C C . LEU A 1 159 ? 3.143 -20.637 57.373 1.00 47.72 159 LEU A C 1
ATOM 1278 O O . LEU A 1 159 ? 4.369 -20.616 57.369 1.00 47.72 159 LEU A O 1
ATOM 1282 N N . ASN A 1 160 ? 2.417 -20.105 58.350 1.00 38.50 160 ASN A N 1
ATOM 1283 C CA . ASN A 1 160 ? 2.931 -19.621 59.632 1.00 38.50 160 ASN A CA 1
ATOM 1284 C C . ASN A 1 160 ? 2.062 -20.217 60.750 1.00 38.50 160 ASN A C 1
ATOM 1286 O O . ASN A 1 160 ? 0.842 -20.262 60.578 1.00 38.50 160 ASN A O 1
ATOM 1290 N N . PRO A 1 161 ? 2.621 -20.358 61.959 1.00 48.94 161 PRO A N 1
ATOM 1291 C CA . PRO A 1 161 ? 3.582 -21.360 62.424 1.00 48.94 161 PRO A CA 1
ATOM 1292 C C . PRO A 1 161 ? 2.920 -22.674 62.883 1.00 48.94 161 PRO A C 1
ATOM 1294 O O . PRO A 1 161 ? 1.733 -22.649 63.280 1.00 48.94 161 PRO A O 1
#

Foldseek 3Di:
DFFLVVLQVVLVVQQWGFDDDPDPVVVVVVLVVCVVVVPQFKEFGQWFADPVVLAIAGNVPRHGDDFDPPAWFKDFAPDWDFDFDDDDDPPDDGDDHDVPGDTDRIDTDPPDSDGQWGWMQHNVRSGRIYTDGSGDDGHGHIDHDDPDPPPDPDDPDDDDD

pLDDT: mean 89.0, std 13.52, range [38.5, 98.75]

InterPro domains:
  IPR001304 C-type lectin-like [PF00059] (2-143)
  IPR001304 C-type lectin-like [PS50041] (1-143)
  IPR016186 C-type lectin-like/link domain superfamily [G3DSA:3.10.100.10] (1-157)
  IPR016187 C-type lectin fold [SSF56436] (2-144)

Sequence (161 aa):
QVSWPEARVFCRSIYGDLVKFDDFADFGHLLQYMKASMLTTDYWIGGRFDLDTNAWSWTVDDSPMPLGSPYWAVRHSTSCTPRPPPHTDPYSNPPAALPGATCYRNTQAPTNRQEGWCSALTYEHFYYISDENCQEAKSPLCMLEVEVEDNQPEREPTLNP